Protein AF-A0A3B4Y667-F1 (a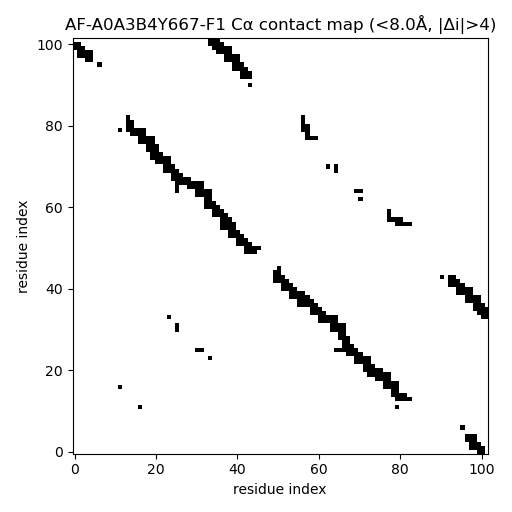fdb_monomer)

Sequence (102 aa):
YECTVASYPSFPYPGESIQIFAEIENCSSRMVVPKAAIYQTQTFYAKGKMKEVKQLVANLRGESLSSGKTETWSGKILFLGCVRFSFQSWNLPRTEISIIVS

pLDDT: mean 72.89, std 17.69, range [28.42, 91.56]

Solvent-accessible surface area (backbone atoms only — not comparable to full-atom values): 6242 Å² total; per-residue (Å²): 116,81,54,75,64,76,88,59,99,73,67,78,58,74,71,37,68,47,66,41,74,48,79,46,69,33,90,44,94,52,74,46,58,46,32,40,35,35,34,39,35,37,39,43,78,57,95,93,38,82,44,76,48,79,41,82,45,29,72,46,75,58,66,79,34,47,54,77,34,72,48,71,37,87,54,47,75,39,58,38,43,74,72,80,75,85,77,82,77,96,63,91,53,53,71,47,54,40,47,45,63,83

Organism: NCBI:txid1841481

Mean predicted aligned error: 10.18 Å

Radius of gyration: 16.55 Å; Cα contacts (8 Å, |Δi|>4): 196; chains: 1; bounding box: 33×31×46 Å

InterPro domains:
  IPR011022 Arrestin-like, C-terminal domain [PF02752] (13-76)
  IPR014752 Arrestin-like, C-terminal domain superfamily [G3DSA:2.60.40.640] (2-100)
  IPR014756 Immunoglobulin E-set [SSF81296] (13-72)

Secondary structure (DSSP, 8-state):
-EEE----SSPPPTT-EEEEEEEEE--SSS-B--EEEEEEEEEEEETTEEEEEEEEEEEEE-PPBPTT-EEEEEEEEEE---------SSS--EEEEEEEE-

Structure (mmCIF, N/CA/C/O backbone):
data_AF-A0A3B4Y667-F1
#
_entry.id   AF-A0A3B4Y667-F1
#
loop_
_atom_site.group_PDB
_atom_site.id
_atom_site.type_symbol
_atom_site.label_atom_id
_atom_site.label_alt_id
_atom_site.label_comp_id
_atom_site.label_asym_id
_atom_site.label_entity_id
_atom_site.label_seq_id
_atom_site.pdbx_PDB_ins_code
_atom_site.Cartn_x
_atom_site.Cartn_y
_atom_site.Cartn_z
_atom_site.occupancy
_atom_site.B_iso_or_equiv
_atom_site.auth_seq_id
_atom_site.auth_comp_id
_atom_site.auth_asym_id
_atom_site.auth_atom_id
_atom_site.pdbx_PD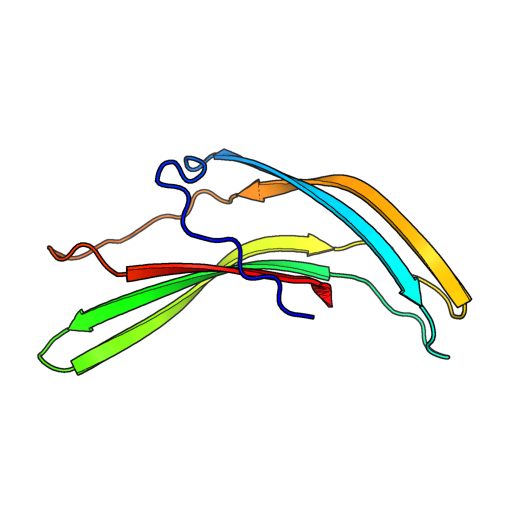B_model_num
ATOM 1 N N . TYR A 1 1 ? 7.845 -4.988 2.897 1.00 32.88 1 TYR A N 1
ATOM 2 C CA . TYR A 1 1 ? 8.439 -3.786 3.505 1.00 32.88 1 TYR A CA 1
ATOM 3 C C . TYR A 1 1 ? 7.296 -2.950 4.064 1.00 32.88 1 TYR A C 1
ATOM 5 O O . TYR A 1 1 ? 6.534 -2.403 3.281 1.00 32.88 1 TYR A O 1
ATOM 13 N N . GLU A 1 2 ? 7.077 -2.957 5.382 1.00 28.42 2 GLU A N 1
ATOM 14 C CA . GLU A 1 2 ? 6.052 -2.118 6.027 1.00 28.42 2 GLU A CA 1
ATOM 15 C C . GLU A 1 2 ? 6.691 -0.785 6.422 1.00 28.42 2 GLU A C 1
ATOM 17 O O . GLU A 1 2 ? 7.681 -0.763 7.150 1.00 28.42 2 GLU A O 1
ATOM 22 N N . CYS A 1 3 ? 6.161 0.321 5.901 1.00 30.23 3 CYS A N 1
ATOM 23 C CA . CYS A 1 3 ? 6.576 1.662 6.295 1.00 30.23 3 CYS A CA 1
ATOM 24 C C . CYS A 1 3 ? 5.536 2.211 7.279 1.00 30.23 3 CYS A C 1
ATOM 26 O O . CYS A 1 3 ? 4.398 2.502 6.896 1.00 30.23 3 CYS A O 1
ATOM 28 N N . THR A 1 4 ? 5.907 2.310 8.556 1.00 33.00 4 THR A N 1
ATOM 29 C CA . THR A 1 4 ? 5.072 2.911 9.604 1.00 33.00 4 THR A CA 1
ATOM 30 C C . THR A 1 4 ? 5.334 4.410 9.621 1.00 33.00 4 THR A C 1
ATOM 32 O O . THR A 1 4 ? 6.391 4.855 10.068 1.00 33.00 4 THR A O 1
ATOM 35 N N . VAL A 1 5 ? 4.389 5.204 9.121 1.00 37.75 5 VAL A N 1
ATOM 36 C CA . VAL A 1 5 ? 4.485 6.665 9.208 1.00 37.75 5 VAL A CA 1
ATOM 37 C C . VAL A 1 5 ? 4.102 7.072 10.629 1.00 37.75 5 VAL A C 1
ATOM 39 O O . VAL A 1 5 ? 2.983 6.820 11.079 1.00 37.75 5 VAL A O 1
ATOM 42 N N . ALA A 1 6 ? 5.063 7.656 11.346 1.00 32.47 6 ALA A N 1
ATOM 43 C CA . ALA A 1 6 ? 4.884 8.150 12.702 1.00 32.47 6 ALA A CA 1
ATOM 44 C C . ALA A 1 6 ? 3.745 9.179 12.771 1.00 32.47 6 ALA A C 1
ATOM 46 O O . ALA A 1 6 ? 3.525 9.962 11.849 1.00 32.47 6 ALA A O 1
ATOM 47 N N . SER A 1 7 ? 3.035 9.152 13.894 1.00 35.41 7 SER A N 1
ATOM 48 C CA . SER A 1 7 ? 1.946 10.047 14.278 1.00 35.41 7 SER A CA 1
ATOM 49 C C . SER A 1 7 ? 2.238 11.518 13.958 1.00 35.41 7 SER A C 1
ATOM 51 O O . SER A 1 7 ? 2.935 12.193 14.717 1.00 35.41 7 SER A O 1
ATOM 53 N N . TYR A 1 8 ? 1.662 12.032 12.871 1.00 34.31 8 TYR A N 1
ATOM 54 C CA . TYR A 1 8 ? 1.526 13.469 12.665 1.00 34.31 8 TYR A CA 1
ATOM 55 C C . TYR A 1 8 ? 0.278 13.944 13.429 1.00 34.31 8 TYR A C 1
ATOM 57 O O . TYR A 1 8 ? -0.791 13.360 13.249 1.00 34.31 8 TYR A O 1
ATOM 65 N N . PRO A 1 9 ? 0.358 14.991 14.273 1.00 40.31 9 PRO A N 1
ATOM 66 C CA . PRO A 1 9 ? -0.809 15.534 14.979 1.00 40.31 9 PRO A CA 1
ATOM 67 C C . PRO A 1 9 ? -1.825 16.218 14.043 1.00 40.31 9 PRO A C 1
ATOM 69 O O . PRO A 1 9 ? -2.895 16.625 14.483 1.00 40.31 9 PRO A O 1
ATOM 72 N N . SER A 1 10 ? -1.520 16.308 12.751 1.00 43.97 10 SER A N 1
ATOM 73 C CA . SER A 1 10 ? -2.382 16.825 11.693 1.00 43.97 10 SER A CA 1
ATOM 74 C C . SER A 1 10 ? -2.425 15.803 10.556 1.00 43.97 10 SER A C 1
ATOM 76 O O . SER A 1 10 ? -1.689 15.909 9.575 1.00 43.97 10 SER A O 1
ATOM 78 N N . PHE A 1 11 ? -3.223 14.751 10.738 1.00 52.88 11 PHE A N 1
ATOM 79 C CA . PHE A 1 11 ? -3.545 13.836 9.648 1.00 52.88 11 PHE A CA 1
ATOM 80 C C . PHE A 1 11 ? -4.372 14.561 8.580 1.00 52.88 11 PHE A C 1
ATOM 82 O O . PHE A 1 11 ? -5.077 15.518 8.910 1.00 52.88 11 PHE A O 1
ATOM 89 N N . PRO A 1 12 ? -4.333 14.081 7.332 1.00 52.59 12 PRO A N 1
ATOM 90 C CA . PRO A 1 12 ? -5.100 14.681 6.259 1.00 52.59 12 PRO A CA 1
ATOM 91 C C . PRO A 1 12 ? -6.603 14.588 6.549 1.00 52.59 12 PRO A C 1
ATOM 93 O O . PRO A 1 12 ? -7.106 13.514 6.901 1.00 52.59 12 PRO A O 1
ATOM 96 N N . TYR A 1 13 ? -7.336 15.689 6.407 1.00 54.84 13 TYR A N 1
ATOM 97 C CA . TYR A 1 13 ? -8.791 15.673 6.540 1.00 54.84 13 TYR A CA 1
ATOM 98 C C . TYR A 1 13 ? -9.422 14.805 5.429 1.00 54.84 13 TYR A C 1
ATOM 100 O O . TYR A 1 13 ? -8.835 14.650 4.354 1.00 54.84 13 TYR A O 1
ATOM 108 N N . PRO A 1 14 ? -10.620 14.221 5.638 1.00 58.28 14 PRO A N 1
ATOM 109 C CA . PRO A 1 14 ? -11.343 13.510 4.583 1.00 58.28 14 PRO A CA 1
ATOM 110 C C . PRO A 1 14 ? -11.423 14.363 3.307 1.00 58.28 14 PRO A C 1
ATOM 112 O O . PRO A 1 14 ? -11.970 15.463 3.340 1.00 58.28 14 PRO A O 1
ATOM 115 N N . GLY A 1 15 ? -10.877 13.861 2.194 1.00 61.16 15 GLY A N 1
ATOM 116 C CA . GLY A 1 15 ? -10.761 14.609 0.934 1.00 61.16 15 GLY A CA 1
ATOM 117 C C . GLY A 1 15 ? -9.352 15.102 0.590 1.00 61.16 15 GLY A C 1
ATOM 118 O O . GLY A 1 15 ? -9.146 15.598 -0.515 1.00 61.16 15 GLY A O 1
ATOM 119 N N . GLU A 1 16 ? -8.371 14.931 1.474 1.00 72.38 16 GLU A N 1
ATOM 120 C CA . GLU A 1 16 ? -6.966 15.154 1.141 1.00 72.38 16 GLU A CA 1
ATOM 121 C C . GLU A 1 16 ? -6.349 13.984 0.357 1.00 72.38 16 GLU A C 1
ATOM 123 O O . GLU A 1 16 ? -6.864 12.860 0.311 1.00 72.38 16 GLU A O 1
ATOM 128 N N . SER A 1 17 ? -5.215 14.255 -0.284 1.00 74.50 17 SER A N 1
ATOM 129 C CA . SER A 1 17 ? -4.522 13.300 -1.138 1.00 74.50 17 SER A CA 1
ATOM 130 C C . SER A 1 17 ? -3.065 13.141 -0.730 1.00 74.50 17 SER A C 1
ATOM 132 O O . SER A 1 17 ? -2.381 14.134 -0.495 1.00 74.50 17 SER A O 1
ATOM 134 N N . ILE A 1 18 ? -2.575 11.905 -0.713 1.00 81.94 18 ILE A N 1
ATOM 135 C CA . ILE A 1 18 ? -1.171 11.591 -0.446 1.00 81.94 18 ILE A CA 1
ATOM 136 C C . ILE A 1 18 ? -0.477 11.286 -1.768 1.00 81.94 18 ILE A C 1
ATOM 138 O O . ILE A 1 18 ? -0.979 10.509 -2.578 1.00 81.94 18 ILE A O 1
ATOM 142 N N . GLN A 1 19 ? 0.687 11.887 -1.988 1.00 83.31 19 GLN A N 1
ATOM 143 C CA . GLN A 1 19 ? 1.537 11.560 -3.125 1.00 83.31 19 GLN A CA 1
ATOM 144 C C . GLN A 1 19 ? 2.484 10.426 -2.749 1.00 83.31 19 GLN A C 1
ATOM 146 O O . GLN A 1 19 ? 3.199 10.509 -1.752 1.00 83.31 19 GLN A O 1
ATOM 151 N N . ILE A 1 20 ? 2.494 9.371 -3.558 1.00 82.94 20 ILE A N 1
ATOM 152 C CA . ILE A 1 20 ? 3.389 8.235 -3.368 1.00 82.94 20 ILE A CA 1
ATOM 153 C C . ILE A 1 20 ? 4.554 8.354 -4.347 1.00 82.94 20 ILE A C 1
ATOM 155 O O . ILE A 1 20 ? 4.354 8.450 -5.563 1.00 82.94 20 ILE A O 1
ATOM 159 N N . PHE A 1 21 ? 5.761 8.328 -3.784 1.00 84.50 21 PHE A N 1
ATOM 160 C CA . PHE A 1 21 ? 7.025 8.265 -4.505 1.00 84.50 21 PHE A CA 1
ATOM 161 C C . PHE A 1 21 ? 7.666 6.902 -4.245 1.00 84.50 21 PHE A C 1
ATOM 163 O O . PHE A 1 21 ? 8.023 6.604 -3.107 1.00 84.50 21 PHE A O 1
ATOM 170 N N . ALA A 1 22 ? 7.742 6.053 -5.268 1.00 84.69 22 ALA A N 1
ATOM 171 C CA . ALA A 1 22 ? 8.266 4.696 -5.141 1.00 84.69 22 ALA A CA 1
ATOM 172 C C . ALA A 1 22 ? 8.878 4.213 -6.456 1.00 84.69 22 ALA A C 1
ATOM 174 O O . ALA A 1 22 ? 8.389 4.544 -7.533 1.00 84.69 22 ALA A O 1
ATOM 175 N N . GLU A 1 23 ? 9.909 3.385 -6.358 1.00 88.31 23 GLU A N 1
ATOM 176 C CA . GLU A 1 23 ? 10.470 2.635 -7.477 1.00 88.31 23 GLU A CA 1
ATOM 177 C C . GLU A 1 23 ? 10.200 1.151 -7.237 1.00 88.31 23 GLU A C 1
ATOM 179 O O . GLU A 1 23 ? 10.432 0.632 -6.144 1.00 88.31 23 GLU A O 1
ATOM 184 N N . ILE A 1 24 ? 9.622 0.490 -8.233 1.00 86.88 24 ILE A N 1
ATOM 185 C CA . ILE A 1 24 ? 9.111 -0.871 -8.127 1.00 86.88 24 ILE A CA 1
ATOM 186 C C . ILE A 1 24 ? 9.732 -1.684 -9.247 1.00 86.88 24 ILE A C 1
ATOM 188 O O . ILE A 1 24 ? 9.419 -1.472 -10.413 1.00 86.88 24 ILE A O 1
ATOM 192 N N . GLU A 1 25 ? 10.562 -2.655 -8.896 1.00 90.12 25 GLU A N 1
ATOM 193 C CA . GLU A 1 25 ? 11.181 -3.569 -9.851 1.00 90.12 25 GLU A CA 1
ATOM 194 C C . GLU A 1 25 ? 10.566 -4.967 -9.739 1.00 90.12 25 GLU A C 1
ATOM 196 O O . GLU A 1 25 ? 10.471 -5.547 -8.654 1.00 90.12 25 GLU A O 1
ATOM 201 N N . ASN A 1 26 ? 10.152 -5.535 -10.873 1.00 90.06 26 ASN A N 1
ATOM 202 C CA . ASN A 1 26 ? 9.693 -6.915 -10.929 1.00 90.06 26 ASN A CA 1
ATOM 203 C C . ASN A 1 26 ? 10.866 -7.876 -11.158 1.00 90.06 26 ASN A C 1
ATOM 205 O O . ASN A 1 26 ? 11.165 -8.254 -12.292 1.00 90.06 26 ASN A O 1
ATOM 209 N N . CYS A 1 27 ? 11.458 -8.357 -10.067 1.00 87.38 27 CYS A N 1
ATOM 210 C CA . CYS A 1 27 ? 12.492 -9.396 -10.104 1.00 87.38 27 CYS A CA 1
ATOM 211 C C . CYS A 1 27 ? 11.930 -10.828 -10.232 1.00 87.38 27 CYS A C 1
ATOM 213 O O . CYS A 1 27 ? 12.668 -11.800 -10.068 1.00 87.38 27 CYS A O 1
ATOM 215 N N . SER A 1 28 ? 10.625 -10.993 -10.476 1.00 89.50 28 SER A N 1
ATOM 216 C CA . SER A 1 28 ? 9.987 -12.305 -10.622 1.00 89.50 28 SER A CA 1
ATOM 217 C C . SER A 1 28 ? 9.833 -12.706 -12.089 1.00 89.50 28 SER A C 1
ATOM 219 O O . SER A 1 28 ? 9.755 -11.862 -12.975 1.00 89.50 28 SER A O 1
ATOM 221 N N . SER A 1 29 ? 9.699 -14.009 -12.345 1.00 89.12 29 SER A N 1
ATOM 222 C CA . SER A 1 29 ? 9.429 -14.549 -13.686 1.00 89.12 29 SER A CA 1
ATOM 223 C C . SER A 1 29 ? 7.976 -14.379 -14.146 1.00 89.12 29 SER A C 1
ATOM 225 O O . SER A 1 29 ? 7.638 -14.725 -15.279 1.00 89.12 29 SER A O 1
ATOM 227 N N . ARG A 1 30 ? 7.090 -13.888 -13.272 1.00 91.56 30 ARG A N 1
ATOM 228 C CA . ARG A 1 30 ? 5.658 -13.721 -13.544 1.00 91.56 30 ARG A CA 1
ATOM 229 C C . ARG A 1 30 ? 5.333 -12.247 -13.737 1.00 91.56 30 ARG A C 1
ATOM 231 O O . ARG A 1 30 ? 6.048 -11.366 -13.274 1.00 91.56 30 ARG A O 1
ATOM 238 N N . MET A 1 31 ? 4.223 -11.979 -14.415 1.00 89.44 31 MET A N 1
ATOM 239 C CA . MET A 1 31 ? 3.668 -10.631 -14.459 1.00 89.44 31 MET A CA 1
ATOM 240 C C . MET A 1 31 ? 3.112 -10.273 -13.076 1.00 89.44 31 MET A C 1
ATOM 242 O O . MET A 1 31 ? 2.324 -11.039 -12.516 1.00 89.44 31 MET A O 1
ATOM 246 N N . VAL A 1 32 ? 3.515 -9.124 -12.540 1.00 89.94 32 VAL A N 1
ATOM 247 C CA . VAL A 1 32 ? 3.053 -8.609 -11.242 1.00 89.94 32 VAL A CA 1
ATOM 248 C C . VAL A 1 32 ? 2.304 -7.301 -11.443 1.00 89.94 32 VAL A C 1
ATOM 250 O O . VAL A 1 32 ? 2.465 -6.634 -12.460 1.00 89.94 32 VAL A O 1
ATOM 253 N N . VAL A 1 33 ? 1.451 -6.938 -10.490 1.00 90.75 33 VAL A N 1
ATOM 254 C CA . VAL A 1 33 ? 0.779 -5.637 -10.504 1.00 90.75 33 VAL A CA 1
ATOM 255 C C . VAL A 1 33 ? 0.975 -5.010 -9.135 1.00 90.75 33 VAL A C 1
ATOM 257 O O . VAL A 1 33 ? 0.363 -5.519 -8.188 1.00 90.75 33 VAL A O 1
ATOM 260 N N . PRO A 1 34 ? 1.778 -3.941 -9.022 1.00 88.25 34 PRO A N 1
ATOM 261 C CA . PRO A 1 34 ? 2.019 -3.311 -7.749 1.00 88.25 34 PRO A CA 1
ATOM 262 C C . PRO A 1 34 ? 0.757 -2.631 -7.239 1.00 88.25 34 PRO A C 1
ATOM 264 O O . PRO A 1 34 ? -0.035 -2.047 -7.992 1.00 88.25 34 PRO A O 1
ATOM 267 N N . LYS A 1 35 ? 0.548 -2.719 -5.935 1.00 89.44 35 LYS A N 1
ATOM 268 C CA . LYS A 1 35 ? -0.602 -2.157 -5.238 1.00 89.44 35 LYS A CA 1
ATOM 269 C C . LYS A 1 35 ? -0.112 -1.369 -4.046 1.00 89.44 35 LYS A C 1
ATOM 271 O O . LYS A 1 35 ? 0.736 -1.838 -3.303 1.00 89.44 35 LYS A O 1
ATOM 276 N N . ALA A 1 36 ? -0.688 -0.193 -3.841 1.00 86.00 36 ALA A N 1
ATOM 277 C CA . ALA A 1 36 ? -0.548 0.549 -2.600 1.00 86.00 36 ALA A CA 1
ATOM 278 C C . ALA A 1 36 ? -1.895 0.643 -1.899 1.00 86.00 36 ALA A C 1
ATOM 280 O O . ALA A 1 36 ? -2.926 0.860 -2.532 1.00 86.00 36 ALA A O 1
ATOM 281 N N . ALA A 1 37 ? -1.892 0.500 -0.583 1.00 85.50 37 ALA A N 1
ATOM 282 C CA . ALA A 1 37 ? -3.083 0.652 0.229 1.00 85.50 37 ALA A CA 1
ATOM 283 C C . ALA A 1 37 ? -2.750 1.344 1.545 1.00 85.50 37 ALA A C 1
ATOM 285 O O . ALA A 1 37 ? -1.727 1.061 2.166 1.00 85.50 37 ALA A O 1
ATOM 286 N N . ILE A 1 38 ? -3.651 2.224 1.968 1.00 82.06 38 ILE A N 1
ATOM 287 C CA . ILE A 1 38 ? -3.639 2.841 3.285 1.00 82.06 38 ILE A CA 1
ATOM 288 C C . ILE A 1 38 ? -4.677 2.136 4.133 1.00 82.06 38 ILE A C 1
ATOM 290 O O . ILE A 1 38 ? -5.874 2.169 3.830 1.00 82.06 38 ILE A O 1
ATOM 294 N N . TYR A 1 39 ? -4.205 1.537 5.217 1.00 81.94 39 TYR A N 1
ATOM 295 C CA . TYR A 1 39 ? -5.058 0.991 6.253 1.00 81.94 39 TYR A CA 1
ATOM 296 C C . TYR A 1 39 ? -4.997 1.863 7.487 1.00 81.94 39 TYR A C 1
ATOM 298 O O . TYR A 1 39 ? -3.925 2.291 7.909 1.00 81.94 39 TYR A O 1
ATOM 306 N N . GLN A 1 40 ? -6.154 2.055 8.091 1.00 77.19 40 GLN A N 1
ATOM 307 C CA . GLN A 1 40 ? -6.291 2.658 9.392 1.00 77.19 40 GLN A CA 1
ATOM 308 C C . GLN A 1 40 ? -6.681 1.585 10.395 1.00 77.19 40 GLN A C 1
ATOM 310 O O . GLN A 1 40 ? -7.710 0.928 10.250 1.00 77.19 40 GLN A O 1
ATOM 315 N N . THR A 1 41 ? -5.858 1.426 11.417 1.00 78.75 41 THR A N 1
ATOM 316 C CA . THR A 1 41 ? -6.091 0.508 12.521 1.00 78.75 41 THR A CA 1
ATOM 317 C C . THR A 1 41 ? -6.513 1.320 13.734 1.00 78.75 41 THR A C 1
ATOM 319 O O . THR A 1 41 ? -5.776 2.189 14.193 1.00 78.75 41 THR A O 1
ATOM 322 N N . GLN A 1 42 ? -7.716 1.072 14.241 1.00 75.62 42 GLN A N 1
ATOM 323 C CA . GLN A 1 42 ? -8.230 1.706 15.448 1.00 75.62 42 GLN A CA 1
ATOM 324 C C . GLN A 1 42 ? -8.279 0.705 16.589 1.00 75.62 42 GLN A C 1
ATOM 326 O O . GLN A 1 42 ? -8.959 -0.318 16.499 1.00 75.62 42 GLN A O 1
ATOM 331 N N . THR A 1 43 ? -7.616 1.046 17.686 1.00 78.75 43 THR A N 1
ATOM 332 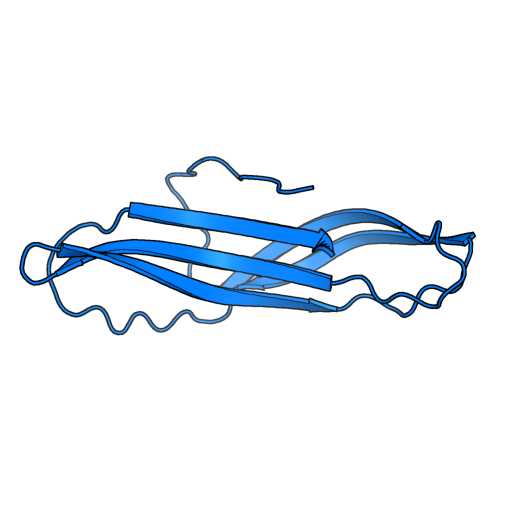C CA . THR A 1 43 ? -7.650 0.275 18.924 1.00 78.75 43 THR A CA 1
ATOM 333 C C . THR A 1 43 ? -8.523 1.003 19.941 1.00 78.75 43 THR A C 1
ATOM 335 O O . THR A 1 43 ? -8.263 2.156 20.294 1.00 78.75 43 THR A O 1
ATOM 338 N N . PHE A 1 44 ? -9.572 0.339 20.425 1.00 77.62 44 PHE A N 1
ATOM 339 C CA . PHE A 1 44 ? -10.504 0.900 21.404 1.00 77.62 44 PHE A CA 1
ATOM 340 C C . PHE A 1 44 ? -10.944 -0.139 22.434 1.00 77.62 44 PHE A C 1
ATOM 342 O O . PHE A 1 44 ? -10.945 -1.342 22.181 1.00 77.62 44 PHE A O 1
ATOM 349 N N . TYR A 1 45 ? -11.354 0.333 23.609 1.00 78.94 45 TYR A N 1
ATOM 350 C CA . TYR A 1 45 ? -11.920 -0.514 24.654 1.00 78.94 45 TYR A CA 1
ATOM 351 C C . TYR A 1 45 ? -13.444 -0.493 24.572 1.00 78.94 45 TYR A C 1
ATOM 353 O O . TYR A 1 45 ? -14.069 0.557 24.695 1.00 78.94 45 TYR A O 1
ATOM 361 N N . ALA A 1 46 ? -14.055 -1.662 24.394 1.00 76.81 46 ALA A N 1
ATOM 362 C CA . ALA A 1 46 ? -15.503 -1.823 24.413 1.00 76.81 46 ALA A CA 1
ATOM 363 C C . ALA A 1 46 ? -15.880 -2.990 25.324 1.00 76.81 46 ALA A C 1
ATOM 365 O O . ALA A 1 46 ? -15.385 -4.106 25.157 1.00 76.81 46 ALA A O 1
ATOM 366 N N . LYS A 1 47 ? -16.784 -2.740 26.281 1.00 78.25 47 LYS A N 1
ATOM 367 C CA . LYS A 1 47 ? -17.257 -3.745 27.253 1.00 78.25 47 LYS A CA 1
ATOM 368 C C . LYS A 1 47 ? -16.108 -4.443 28.011 1.00 78.25 47 LYS A C 1
ATOM 370 O O . LYS A 1 47 ? -16.119 -5.660 28.166 1.00 78.25 47 LYS A O 1
ATOM 375 N N . GLY A 1 48 ? -15.084 -3.688 28.422 1.00 81.31 48 GLY A N 1
ATOM 376 C CA . GLY A 1 48 ? -13.935 -4.216 29.175 1.00 81.31 48 GLY A CA 1
ATOM 377 C C . GLY A 1 48 ? -12.939 -5.053 28.361 1.00 81.31 48 GLY A C 1
ATOM 378 O O . GLY A 1 48 ? -12.005 -5.599 28.937 1.00 81.31 48 GLY A O 1
ATOM 379 N N . LYS A 1 49 ? -13.102 -5.156 27.035 1.00 80.50 49 LYS A N 1
ATOM 380 C CA . LYS A 1 49 ? -12.141 -5.812 26.138 1.00 80.50 49 LYS A CA 1
ATOM 381 C C . LYS A 1 49 ? -11.544 -4.801 25.168 1.00 80.50 49 LYS A C 1
ATOM 383 O O . LYS A 1 49 ? -12.266 -3.969 24.617 1.00 80.50 49 LYS A O 1
ATOM 388 N N . MET A 1 50 ? -10.239 -4.908 24.941 1.00 82.56 50 MET A N 1
ATOM 389 C CA . MET A 1 50 ? -9.569 -4.193 23.860 1.00 82.56 50 MET A CA 1
ATOM 390 C C . MET A 1 50 ? -9.981 -4.817 22.524 1.00 82.56 50 MET A C 1
ATOM 392 O O . MET A 1 50 ? -10.003 -6.041 22.381 1.00 82.56 50 MET A O 1
ATOM 396 N N . LYS A 1 51 ? -10.347 -3.977 21.564 1.00 82.69 51 LYS A N 1
ATOM 397 C CA . LYS A 1 51 ? -10.684 -4.353 20.196 1.00 82.69 51 LYS A CA 1
ATOM 398 C C . LYS A 1 51 ? -9.814 -3.572 19.233 1.00 82.69 51 LYS A C 1
ATOM 400 O O . LYS A 1 51 ? -9.523 -2.403 19.470 1.00 82.69 51 LYS A O 1
ATOM 405 N N . GLU A 1 52 ? -9.459 -4.228 18.141 1.00 84.31 52 GLU A N 1
ATOM 406 C CA . GLU A 1 52 ? -8.748 -3.633 17.022 1.00 84.31 52 GLU A CA 1
ATOM 407 C C . GLU A 1 52 ? -9.608 -3.757 15.765 1.00 84.31 52 GLU A C 1
ATOM 409 O O . GLU A 1 52 ? -10.163 -4.822 15.484 1.00 84.31 52 GLU A O 1
ATOM 414 N N . VAL A 1 53 ? -9.753 -2.659 15.029 1.00 81.19 53 VAL A N 1
ATOM 415 C CA . VAL A 1 53 ? -10.467 -2.618 13.752 1.00 81.19 53 VAL A CA 1
ATOM 416 C C . VAL A 1 53 ? -9.534 -2.041 12.702 1.00 81.19 53 VAL A C 1
ATOM 418 O O . VAL A 1 53 ? -9.151 -0.878 12.790 1.00 81.19 53 VAL A O 1
ATOM 421 N N . LYS A 1 54 ? -9.187 -2.856 11.703 1.00 83.56 54 LYS A N 1
ATOM 422 C CA . LYS A 1 54 ? -8.411 -2.442 10.533 1.00 83.56 54 LYS A CA 1
ATOM 423 C C . LYS A 1 54 ? -9.356 -2.129 9.377 1.00 83.56 54 LYS A C 1
ATOM 425 O O . LYS A 1 54 ? -10.107 -2.995 8.935 1.00 83.56 54 LYS A O 1
ATOM 430 N N . GLN A 1 55 ? -9.301 -0.904 8.875 1.00 80.38 55 GLN A N 1
ATOM 431 C CA . GLN A 1 55 ? -10.142 -0.408 7.793 1.00 80.38 55 GLN A CA 1
ATOM 432 C C . GLN A 1 55 ? -9.279 0.073 6.629 1.00 80.38 55 GLN A C 1
ATOM 434 O O . GLN A 1 55 ? -8.314 0.807 6.820 1.00 80.38 55 GLN A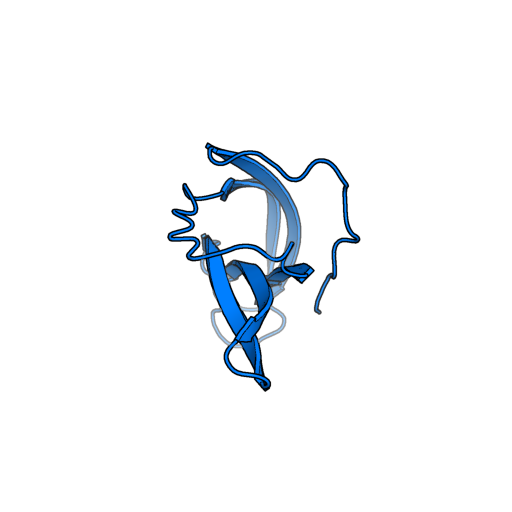 O 1
ATOM 439 N N . LEU A 1 56 ? -9.632 -0.326 5.408 1.00 82.81 56 LEU A N 1
ATOM 440 C CA . LEU A 1 56 ? -9.031 0.231 4.200 1.00 82.81 56 LEU A CA 1
ATOM 441 C C . LEU A 1 56 ? -9.575 1.647 3.974 1.00 82.81 56 LEU A C 1
ATOM 443 O O . LEU A 1 56 ? -10.784 1.826 3.835 1.00 82.81 56 LEU A O 1
ATOM 447 N N . VAL A 1 57 ? -8.686 2.635 3.927 1.00 80.50 57 VAL A N 1
ATOM 448 C CA . VAL A 1 57 ? -9.030 4.055 3.742 1.00 80.50 57 VAL A CA 1
ATOM 449 C C . VAL A 1 57 ? -8.846 4.487 2.293 1.00 80.50 57 VAL A C 1
ATOM 451 O O . VAL A 1 57 ? -9.642 5.257 1.758 1.00 80.50 57 VAL A O 1
ATOM 454 N N . ALA A 1 58 ? -7.803 3.977 1.644 1.00 82.44 58 ALA A N 1
ATOM 455 C CA . ALA A 1 58 ? -7.504 4.280 0.256 1.00 82.44 58 ALA A CA 1
ATOM 456 C C . ALA A 1 58 ? -6.697 3.143 -0.367 1.00 82.44 58 ALA A C 1
ATOM 458 O O . ALA A 1 58 ? -5.919 2.480 0.318 1.00 82.44 58 ALA A O 1
ATOM 459 N N . ASN A 1 59 ? -6.865 2.917 -1.666 1.00 87.75 59 ASN A N 1
ATOM 460 C CA . ASN A 1 59 ? -6.013 2.006 -2.418 1.00 87.75 59 ASN A CA 1
ATOM 461 C C . ASN A 1 59 ? -5.712 2.543 -3.818 1.00 87.75 59 ASN A C 1
ATOM 463 O O . ASN A 1 59 ? -6.452 3.354 -4.369 1.00 87.75 59 ASN A O 1
ATOM 467 N N . LEU A 1 60 ? -4.602 2.070 -4.365 1.00 86.31 60 LEU A N 1
ATOM 468 C CA . LEU A 1 60 ? -4.073 2.397 -5.671 1.00 86.31 60 LEU A CA 1
ATOM 469 C C . LEU A 1 60 ? -3.534 1.124 -6.300 1.00 86.31 60 LEU A C 1
ATOM 471 O O . LEU A 1 60 ? -2.863 0.319 -5.653 1.00 86.31 60 LEU A O 1
ATOM 475 N N . ARG A 1 61 ? -3.786 0.976 -7.593 1.00 88.44 61 ARG A N 1
ATOM 476 C CA . ARG A 1 61 ? -3.213 -0.084 -8.414 1.00 88.44 61 ARG A CA 1
ATOM 477 C C . ARG A 1 61 ? -2.297 0.551 -9.457 1.00 88.44 61 ARG A C 1
A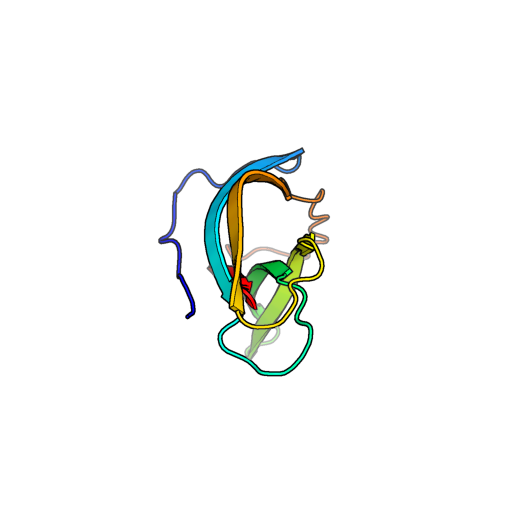TOM 479 O O . ARG A 1 61 ? -2.671 1.556 -10.066 1.00 88.44 61 ARG A O 1
ATOM 486 N N . GLY A 1 62 ? -1.083 0.031 -9.583 1.00 86.44 62 GLY A N 1
ATOM 487 C CA . GLY A 1 62 ? -0.151 0.372 -10.657 1.00 86.44 62 GLY A CA 1
ATOM 488 C C . GLY A 1 62 ? -0.462 -0.390 -11.940 1.00 86.44 62 GLY A C 1
ATOM 489 O O . GLY A 1 62 ? -1.499 -1.057 -12.051 1.00 86.44 62 GLY A O 1
ATOM 490 N N . GLU A 1 63 ? 0.438 -0.280 -12.906 1.00 88.12 63 GLU A N 1
ATOM 491 C CA . GLU A 1 63 ? 0.339 -1.017 -14.162 1.00 88.12 63 GLU A CA 1
ATOM 492 C C . GLU A 1 63 ? 0.862 -2.450 -14.022 1.00 88.12 63 GLU A C 1
ATOM 494 O O . GLU A 1 63 ? 1.507 -2.824 -13.048 1.00 88.12 63 GLU A O 1
ATOM 499 N N . SER A 1 64 ? 0.539 -3.312 -14.982 1.00 88.56 64 SER A N 1
ATOM 500 C CA . SER A 1 64 ? 1.112 -4.655 -14.996 1.00 88.56 64 SER A CA 1
ATOM 501 C C . SER A 1 64 ? 2.573 -4.613 -15.425 1.00 88.56 64 SER A C 1
ATOM 503 O O . SER A 1 64 ? 2.872 -4.236 -16.557 1.00 88.56 64 SER A O 1
ATOM 505 N N . LEU A 1 65 ? 3.462 -5.088 -14.558 1.00 90.25 65 LEU A N 1
ATOM 506 C CA . LEU A 1 65 ? 4.885 -5.206 -14.832 1.00 90.25 65 LEU A CA 1
ATOM 507 C C . LEU A 1 65 ? 5.225 -6.616 -15.287 1.00 90.25 65 LEU A C 1
ATOM 509 O O . LEU A 1 65 ? 5.010 -7.597 -14.571 1.00 90.25 65 LEU A O 1
ATOM 513 N N . SER A 1 66 ? 5.787 -6.722 -16.488 1.00 90.62 66 SER A N 1
ATOM 514 C CA . SER A 1 66 ? 6.418 -7.954 -16.955 1.00 90.62 66 SER A CA 1
ATOM 515 C C . SER A 1 66 ? 7.739 -8.211 -16.218 1.00 90.62 66 SER A C 1
ATOM 517 O O . SER A 1 66 ? 8.246 -7.352 -15.497 1.00 90.62 66 SER A O 1
ATOM 519 N N . SER A 1 67 ? 8.266 -9.429 -16.344 1.00 90.56 67 SER A N 1
ATOM 520 C CA . SER A 1 67 ? 9.522 -9.843 -15.704 1.00 90.56 67 SER A CA 1
ATOM 521 C C . SER A 1 67 ? 10.673 -8.904 -16.082 1.00 90.56 67 SER A C 1
ATOM 523 O O . SER A 1 67 ? 10.874 -8.626 -17.265 1.00 90.56 67 SER A O 1
ATOM 525 N N . GLY A 1 68 ? 11.450 -8.458 -15.092 1.00 88.12 68 GLY A N 1
ATOM 526 C CA . GLY A 1 68 ? 12.624 -7.598 -15.280 1.00 88.12 68 GLY A CA 1
ATOM 527 C C . GLY A 1 68 ? 12.305 -6.154 -15.679 1.00 88.12 68 GLY A C 1
ATOM 528 O O . G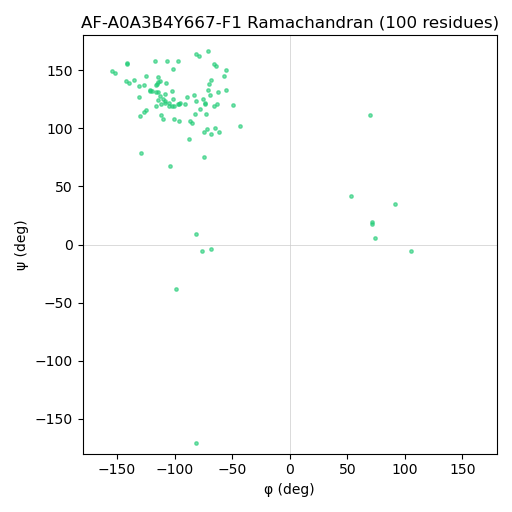LY A 1 68 ? 13.169 -5.468 -16.221 1.00 88.12 68 GLY A O 1
ATOM 529 N N . LYS A 1 69 ? 11.060 -5.698 -15.485 1.00 90.56 69 LYS A N 1
ATOM 530 C CA . LYS A 1 69 ? 10.664 -4.299 -15.696 1.00 90.56 69 LYS A CA 1
ATOM 531 C C . LYS A 1 69 ? 10.560 -3.543 -14.380 1.00 90.56 69 LYS A C 1
ATOM 533 O O . LYS A 1 69 ? 10.178 -4.115 -13.361 1.00 90.56 69 LYS A O 1
ATOM 538 N N . THR A 1 70 ? 10.814 -2.242 -14.467 1.00 88.06 70 THR A N 1
ATOM 539 C CA . THR A 1 70 ? 10.707 -1.294 -13.358 1.00 88.06 70 THR A CA 1
ATOM 540 C C . THR A 1 70 ? 9.623 -0.264 -13.661 1.00 88.06 70 THR A C 1
ATOM 542 O O . THR A 1 70 ? 9.530 0.231 -14.785 1.00 88.06 70 THR A O 1
ATOM 545 N N . GLU A 1 71 ? 8.806 0.052 -12.663 1.00 87.44 71 GLU A N 1
ATOM 546 C CA . GLU A 1 71 ? 7.854 1.161 -12.656 1.00 87.44 71 GLU A CA 1
ATOM 547 C C . GLU A 1 71 ? 8.301 2.186 -11.624 1.00 87.44 71 GLU A C 1
ATOM 549 O O . GLU A 1 71 ? 8.715 1.834 -10.519 1.00 87.44 71 GLU A O 1
ATOM 554 N N . THR A 1 72 ? 8.162 3.464 -11.955 1.00 88.75 72 THR A N 1
ATOM 555 C CA . THR A 1 72 ? 8.393 4.544 -11.001 1.00 88.75 72 THR A CA 1
ATOM 556 C C . THR A 1 72 ? 7.087 5.283 -10.772 1.00 88.75 72 THR A C 1
ATOM 558 O O . THR A 1 72 ? 6.495 5.856 -11.686 1.00 88.75 72 THR A O 1
ATOM 561 N N . TRP A 1 73 ? 6.626 5.287 -9.530 1.00 88.06 73 TRP A N 1
ATOM 562 C CA . TRP A 1 73 ? 5.576 6.179 -9.075 1.00 88.06 73 TRP A CA 1
ATOM 563 C C . TRP A 1 73 ? 6.226 7.501 -8.680 1.00 88.06 73 TRP A C 1
ATOM 565 O O . TRP A 1 73 ? 6.850 7.591 -7.631 1.00 88.06 73 TRP A O 1
ATOM 575 N N . SER A 1 74 ? 6.085 8.524 -9.521 1.00 86.31 74 SER A N 1
ATOM 576 C CA . SER A 1 74 ? 6.638 9.866 -9.288 1.00 86.31 74 SER A CA 1
ATOM 577 C C . SER A 1 74 ? 5.535 10.836 -8.868 1.00 86.31 74 SER A C 1
ATOM 579 O O . SER A 1 74 ? 5.154 11.725 -9.625 1.00 86.31 74 SER A O 1
ATOM 581 N N . GLY A 1 75 ? 4.975 10.628 -7.674 1.00 82.50 75 GLY A N 1
ATOM 582 C CA . GLY A 1 75 ? 3.880 11.451 -7.154 1.00 82.50 75 GLY A CA 1
ATOM 583 C C . GLY A 1 75 ? 2.499 10.907 -7.509 1.00 82.50 75 GLY A C 1
ATOM 584 O O . GLY A 1 75 ? 1.565 11.671 -7.751 1.00 82.50 75 GLY A O 1
ATOM 585 N N . LYS A 1 76 ? 2.352 9.576 -7.545 1.00 82.50 76 LYS A N 1
ATOM 586 C CA . LYS A 1 76 ? 1.057 8.941 -7.810 1.00 82.50 76 LYS A CA 1
ATOM 587 C C . LYS A 1 76 ? 0.097 9.306 -6.679 1.00 82.50 76 LYS A C 1
ATOM 589 O O . LYS A 1 76 ? 0.390 9.061 -5.510 1.00 82.50 76 LYS A O 1
ATOM 594 N N . ILE A 1 77 ? -1.017 9.940 -7.032 1.00 81.25 77 ILE A N 1
ATOM 595 C CA . ILE A 1 77 ? -1.953 10.509 -6.063 1.00 81.25 77 ILE A CA 1
ATOM 596 C C . ILE A 1 77 ? -2.861 9.405 -5.525 1.00 81.25 77 ILE A C 1
ATOM 598 O O . ILE A 1 77 ? -3.558 8.727 -6.281 1.00 81.25 77 ILE A O 1
ATOM 602 N N . LEU A 1 78 ? -2.867 9.251 -4.207 1.00 79.75 78 LEU A N 1
ATOM 603 C CA . LEU A 1 78 ? -3.777 8.392 -3.475 1.00 79.75 78 LEU A CA 1
ATOM 604 C C . LEU A 1 78 ? -4.756 9.268 -2.688 1.00 79.75 78 LEU A C 1
ATOM 606 O O . LEU A 1 78 ? -4.388 9.907 -1.703 1.00 79.75 78 LEU A O 1
ATOM 610 N N . PHE A 1 79 ? -6.007 9.302 -3.140 1.00 78.44 79 PHE A N 1
ATOM 611 C CA . PHE A 1 79 ? -7.072 10.042 -2.469 1.00 78.44 79 PHE A CA 1
ATOM 612 C C . PHE A 1 79 ? -7.518 9.296 -1.223 1.00 78.44 79 PHE A C 1
ATOM 614 O O . PHE A 1 79 ? -7.906 8.128 -1.296 1.00 78.44 79 PHE A O 1
ATOM 621 N N . LEU A 1 80 ? -7.496 9.979 -0.085 1.00 74.00 80 LEU A N 1
ATOM 622 C CA . LEU A 1 80 ? -8.070 9.438 1.132 1.00 74.00 80 LEU A CA 1
ATOM 623 C C . LEU A 1 80 ? -9.585 9.486 0.975 1.00 74.00 80 LEU A C 1
ATOM 625 O O . LEU A 1 80 ? -10.184 10.560 0.884 1.00 74.00 80 LEU A O 1
ATOM 629 N N . GLY A 1 81 ? -10.200 8.304 0.877 1.00 64.06 81 GLY A N 1
ATOM 630 C CA . GLY A 1 81 ? -11.648 8.195 0.800 1.00 64.06 81 GLY A CA 1
ATOM 631 C C . GLY A 1 81 ? -12.281 8.902 1.993 1.00 64.06 81 GLY A C 1
ATOM 632 O O . GLY A 1 81 ? -11.688 8.968 3.070 1.00 64.06 81 GLY A O 1
ATOM 633 N N . CYS A 1 82 ? -13.488 9.442 1.815 1.00 56.59 82 CYS A N 1
ATOM 634 C CA . CYS A 1 82 ? -14.236 10.005 2.931 1.00 56.59 82 CYS A CA 1
ATOM 635 C C . CYS A 1 82 ? -14.498 8.886 3.946 1.00 56.59 82 CYS A C 1
ATOM 637 O O . CYS A 1 82 ? -15.401 8.064 3.767 1.00 56.59 82 CYS A O 1
ATOM 639 N N . VAL A 1 83 ? -13.658 8.804 4.979 1.00 56.88 83 VAL A N 1
ATOM 640 C CA . VAL A 1 83 ? -13.786 7.782 6.009 1.00 56.88 83 VAL A CA 1
ATOM 641 C C . VAL A 1 83 ? -14.970 8.191 6.862 1.00 56.88 83 VAL A C 1
ATOM 643 O O . VAL A 1 83 ? -14.876 9.053 7.736 1.00 56.88 83 VAL A O 1
ATOM 646 N N . ARG A 1 84 ? -16.135 7.612 6.565 1.00 47.62 84 ARG A N 1
ATOM 647 C CA . ARG A 1 84 ? -17.304 7.763 7.421 1.00 47.62 84 ARG A CA 1
ATOM 648 C C . ARG A 1 84 ? -17.031 7.014 8.721 1.00 47.62 84 ARG A C 1
ATOM 650 O O . ARG A 1 84 ? -17.266 5.814 8.819 1.00 47.62 84 ARG A O 1
ATOM 657 N N . PHE A 1 85 ? -16.544 7.732 9.727 1.00 50.62 85 PHE A N 1
ATOM 658 C CA . PHE A 1 85 ? -16.549 7.239 11.096 1.00 50.62 85 PHE A CA 1
ATOM 659 C C . PHE A 1 85 ? -17.982 7.261 11.609 1.00 50.62 85 PHE A C 1
ATOM 661 O O . PHE 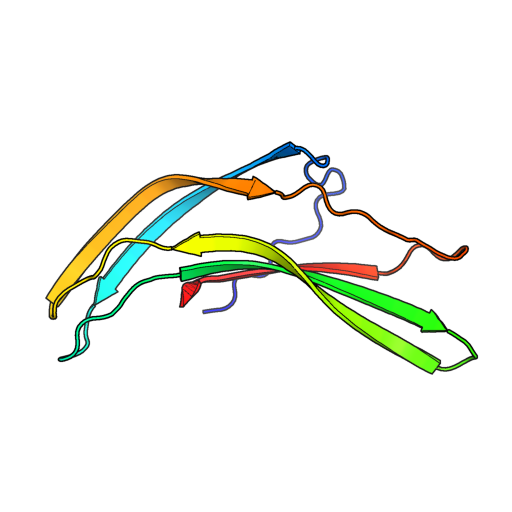A 1 85 ? -18.490 8.293 12.041 1.00 50.62 85 PHE A O 1
ATOM 668 N N . SER A 1 86 ? -18.651 6.113 11.599 1.00 43.19 86 SER A N 1
ATOM 669 C CA . SER A 1 86 ? -19.777 5.890 12.503 1.00 43.19 86 SER A CA 1
ATOM 670 C C . SER A 1 86 ? -19.206 5.664 13.905 1.00 43.19 86 SER A C 1
ATOM 672 O O . SER A 1 86 ? -19.076 4.526 14.356 1.00 43.19 86 SER A O 1
ATOM 674 N N . PHE A 1 87 ? -18.758 6.733 14.567 1.00 49.03 87 PHE A N 1
ATOM 675 C CA . PHE A 1 87 ? -18.191 6.628 15.907 1.00 49.03 87 PHE A CA 1
ATOM 676 C C . PHE A 1 87 ? -19.318 6.598 16.938 1.00 49.03 87 PHE A C 1
ATOM 678 O O . PHE A 1 87 ? -20.008 7.595 17.147 1.00 49.03 87 PHE A O 1
ATOM 685 N N . GLN A 1 88 ? -19.498 5.457 17.603 1.00 47.88 88 GLN A N 1
ATOM 686 C CA . GLN A 1 88 ? -20.277 5.388 18.831 1.00 47.88 88 GLN A CA 1
ATOM 687 C C . GLN A 1 88 ? -19.307 5.466 20.023 1.00 47.88 88 GLN A C 1
ATOM 689 O O . GLN A 1 88 ? -18.604 4.514 20.345 1.00 47.88 88 GLN A O 1
ATOM 694 N N . SER A 1 89 ? -19.314 6.636 20.665 1.00 46.59 89 SER A N 1
ATOM 695 C CA . SER A 1 89 ? -18.869 6.950 22.034 1.00 46.59 89 SER A CA 1
ATOM 696 C C . SER A 1 89 ? -17.370 6.917 22.410 1.00 46.59 89 SER A C 1
ATOM 698 O O . SER A 1 89 ? -16.752 5.875 22.600 1.00 46.59 89 SER A O 1
ATOM 700 N N . TRP A 1 90 ? -16.868 8.130 22.674 1.00 51.91 90 TRP A N 1
ATOM 701 C CA . TRP A 1 90 ? -16.310 8.594 23.962 1.00 51.91 90 TRP A CA 1
ATOM 702 C C . TRP A 1 90 ? -14.958 8.088 24.500 1.00 51.91 90 TRP A C 1
ATOM 704 O O . TRP A 1 90 ? -14.650 8.303 25.663 1.00 51.91 90 TRP A O 1
ATOM 714 N N . ASN A 1 91 ? -14.068 7.531 23.693 1.00 51.31 91 ASN A N 1
ATOM 715 C CA . ASN A 1 91 ? -12.643 7.503 24.053 1.00 51.31 91 ASN A CA 1
ATOM 716 C C . ASN A 1 91 ? -11.848 7.897 22.825 1.00 51.31 91 ASN A C 1
ATOM 718 O O . ASN A 1 91 ? -12.250 7.498 21.738 1.00 51.31 91 ASN A O 1
ATOM 722 N N . LEU A 1 92 ? -10.764 8.666 22.975 1.00 57.28 92 LEU A N 1
ATOM 723 C CA . LEU A 1 92 ? -9.855 8.951 21.865 1.00 57.28 92 LEU A CA 1
ATOM 724 C C . LEU A 1 92 ? -9.217 7.603 21.471 1.00 57.28 92 LEU A C 1
ATOM 726 O O . LEU A 1 92 ? -8.362 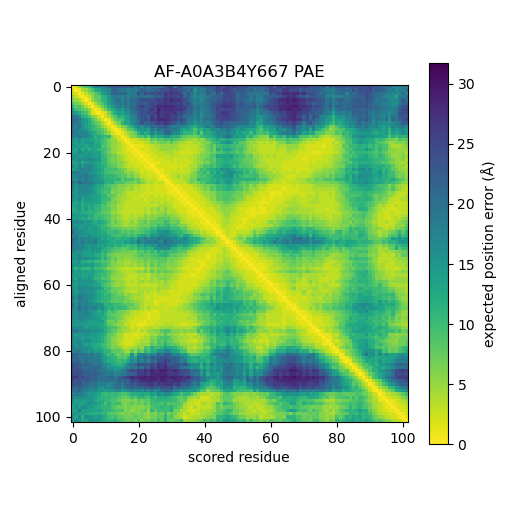7.108 22.210 1.00 57.28 92 LEU A O 1
ATOM 730 N N . PRO A 1 93 ? -9.680 6.927 20.403 1.00 62.03 93 PRO A N 1
ATOM 731 C CA . PRO A 1 93 ? -9.158 5.614 20.064 1.00 62.03 93 PRO A CA 1
ATOM 732 C C . PRO A 1 93 ? -7.730 5.804 19.552 1.00 62.03 93 PRO A C 1
ATOM 734 O O . PRO A 1 93 ? -7.456 6.727 18.775 1.00 62.03 93 PRO A O 1
ATOM 737 N N . ARG A 1 94 ? -6.805 4.930 19.955 1.00 69.19 94 ARG A N 1
ATOM 738 C CA . ARG A 1 94 ? -5.466 4.950 19.363 1.00 69.19 94 ARG A CA 1
ATOM 739 C C . ARG A 1 94 ? -5.619 4.562 17.898 1.00 69.19 94 ARG A C 1
ATOM 741 O O . ARG A 1 94 ? -6.141 3.493 17.599 1.00 69.19 94 ARG A O 1
ATOM 748 N N . THR A 1 95 ? -5.224 5.460 17.006 1.00 66.19 95 THR A N 1
ATOM 749 C CA . THR A 1 95 ? -5.339 5.267 15.562 1.00 66.19 95 THR A CA 1
ATOM 750 C C . THR A 1 95 ? -3.944 5.195 14.964 1.00 66.19 95 THR A C 1
ATOM 752 O O . THR A 1 95 ? -3.152 6.117 15.140 1.00 66.19 95 THR A O 1
ATOM 755 N N . GLU A 1 96 ? -3.660 4.113 14.251 1.00 72.00 96 GLU A N 1
ATOM 756 C CA . GLU A 1 96 ? -2.434 3.928 13.479 1.00 72.00 96 GLU A CA 1
ATOM 757 C C . GLU A 1 96 ? -2.756 3.853 11.992 1.00 72.00 96 GLU A C 1
ATOM 759 O O . GLU A 1 96 ? -3.780 3.295 11.595 1.00 72.00 96 GLU A O 1
ATOM 764 N N . ILE A 1 97 ? -1.867 4.396 11.163 1.00 69.12 97 ILE A N 1
ATOM 765 C CA . ILE A 1 97 ? -1.970 4.308 9.711 1.00 69.12 97 ILE A CA 1
ATOM 766 C C . ILE A 1 97 ? -0.783 3.509 9.186 1.00 69.12 97 ILE A C 1
ATOM 768 O O . ILE A 1 97 ? 0.363 3.783 9.531 1.00 69.12 97 ILE A O 1
ATOM 772 N N . SER A 1 98 ? -1.069 2.528 8.334 1.00 72.88 98 SER A N 1
ATOM 773 C CA . SER A 1 98 ? -0.061 1.709 7.663 1.00 72.88 98 SER A CA 1
ATOM 774 C C . SER A 1 98 ? -0.202 1.832 6.151 1.00 72.88 98 SER A C 1
ATOM 776 O O . SER A 1 98 ? -1.303 1.715 5.605 1.00 72.88 98 SER A O 1
ATOM 778 N N . ILE A 1 99 ? 0.927 2.072 5.480 1.00 72.38 99 ILE A N 1
ATOM 779 C CA . ILE A 1 99 ? 1.026 2.053 4.020 1.00 72.38 99 ILE A CA 1
ATOM 780 C C . ILE A 1 99 ? 1.634 0.714 3.627 1.00 72.38 99 ILE A C 1
ATOM 782 O O . ILE A 1 99 ? 2.754 0.387 4.021 1.00 72.38 99 ILE A O 1
ATOM 786 N N . ILE A 1 100 ? 0.886 -0.062 2.849 1.00 77.12 100 ILE A N 1
ATOM 787 C CA . ILE A 1 100 ? 1.341 -1.348 2.327 1.00 77.12 100 ILE A CA 1
ATOM 788 C C . ILE A 1 100 ? 1.544 -1.201 0.828 1.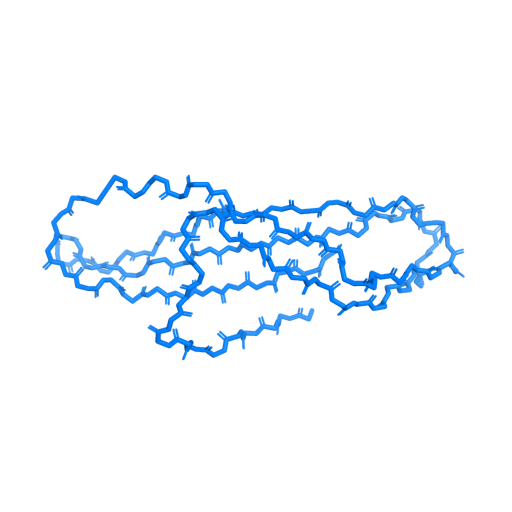00 77.12 100 ILE A C 1
ATOM 790 O O . ILE A 1 100 ? 0.608 -0.814 0.131 1.00 77.12 100 ILE A O 1
ATOM 794 N N . VAL A 1 101 ? 2.747 -1.533 0.359 1.00 72.31 101 VAL A N 1
ATOM 795 C CA . VAL A 1 101 ? 3.074 -1.682 -1.062 1.00 72.31 101 VAL A CA 1
ATOM 796 C C . VAL A 1 101 ? 3.360 -3.162 -1.323 1.00 72.31 101 VAL A C 1
ATOM 798 O O . VAL A 1 101 ? 4.225 -3.735 -0.653 1.00 72.31 101 VAL A O 1
ATOM 801 N N . SER A 1 102 ? 2.595 -3.791 -2.221 1.00 72.94 102 SER A N 1
ATOM 802 C CA . SER A 1 102 ? 2.679 -5.224 -2.551 1.00 72.94 102 SER A CA 1
ATOM 803 C C . SER A 1 102 ? 2.609 -5.524 -4.036 1.00 72.94 102 SER A C 1
ATOM 805 O O . SER A 1 102 ? 2.128 -4.655 -4.795 1.00 72.94 102 SER A O 1
#

Foldseek 3Di:
DKDFDDDDVDDDAQFDKFFDWDKDWAQDQDWDKKKKWKWKWWWDDDPNDIDIDIDTQWMDIHDTDHHGDMDTRPGPIIHGHRPPPPDDDDDPTDMTMIMDID

Nearest PDB structures (foldseek):
  4ll4-assembly1_C  TM=9.034E-01  e=4.130E-05  Homo sapiens
  4ll1-assembly1_C  TM=8.957E-01  e=1.535E-04  Homo sapiens
  4ll1-assembly1_A  TM=8.728E-01  e=3.557E-04  Homo sapiens
  4ll4-assembly1_A  TM=8.723E-01  e=4.625E-04  Homo sapiens
  8j8v-assembly1_F  TM=5.940E-01  e=2.781E-02  Bos taurus